Protein AF-A0A1Q7C0Y8-F1 (afdb_monomer)

Radius of gyration: 18.23 Å; Cα contacts (8 Å, |Δi|>4): 249; chains: 1; bounding box: 51×42×46 Å

Nearest PDB structures (foldseek):
  4fpi-assembly1_C  TM=7.150E-01  e=5.504E-02  Rhodococcus opacus
  3zo7-assembly1_F  TM=6.842E-01  e=9.501E-02  Rhodococcus opacus
  3znu-assembly1_I  TM=6.104E-01  e=6.214E-02  Rhodococcus opacus
  5che-assembly1_B  TM=4.116E-01  e=5.860E-01  Arabidopsis thaliana
  5che-assembly1_A  TM=4.103E-01  e=1.455E+00  Arabidopsis thaliana

Structure (mmCIF, N/CA/C/O backbone):
data_AF-A0A1Q7C0Y8-F1
#
_entry.id   AF-A0A1Q7C0Y8-F1
#
loop_
_atom_site.group_PDB
_atom_site.id
_atom_site.type_symbol
_atom_site.label_atom_id
_atom_site.label_alt_id
_atom_site.label_comp_id
_atom_site.label_asym_id
_atom_site.label_entity_id
_atom_site.label_seq_id
_atom_site.pdbx_PDB_ins_code
_atom_site.Cartn_x
_atom_site.Cartn_y
_atom_site.Cartn_z
_atom_site.occupancy
_atom_site.B_iso_or_equiv
_atom_site.auth_seq_id
_atom_site.auth_comp_id
_atom_site.auth_asym_id
_atom_site.auth_atom_id
_atom_site.pdbx_PDB_model_num
ATOM 1 N N . MET A 1 1 ? 28.252 29.023 -5.501 1.00 42.25 1 MET A N 1
ATOM 2 C CA . MET A 1 1 ? 28.987 27.743 -5.457 1.00 42.25 1 MET A CA 1
ATOM 3 C C . MET A 1 1 ? 28.037 26.699 -4.915 1.00 42.25 1 MET A C 1
ATOM 5 O O . MET A 1 1 ? 27.636 26.832 -3.768 1.00 42.25 1 MET A O 1
ATOM 9 N N . THR A 1 2 ? 27.646 25.718 -5.719 1.00 53.69 2 THR A N 1
ATOM 10 C CA . THR A 1 2 ? 26.962 24.520 -5.221 1.00 53.69 2 THR A CA 1
ATOM 11 C C . THR A 1 2 ? 28.003 23.415 -5.108 1.00 53.69 2 THR A C 1
ATOM 13 O O . THR A 1 2 ? 28.670 23.073 -6.082 1.00 53.69 2 THR A O 1
ATOM 16 N N . TRP A 1 3 ? 28.226 22.939 -3.886 1.00 52.44 3 TRP A N 1
ATOM 17 C CA . TRP A 1 3 ? 29.053 21.767 -3.632 1.00 52.44 3 TRP A CA 1
ATOM 18 C C . TRP A 1 3 ? 28.175 20.524 -3.771 1.00 52.44 3 TRP A C 1
ATOM 20 O O . TRP A 1 3 ? 27.078 20.485 -3.216 1.00 52.44 3 TRP A O 1
ATOM 30 N N . HIS A 1 4 ? 28.666 19.531 -4.508 1.00 55.09 4 HIS A N 1
ATOM 31 C CA . HIS A 1 4 ? 28.025 18.230 -4.666 1.00 55.09 4 HIS A CA 1
ATOM 32 C C . HIS A 1 4 ? 29.020 17.165 -4.178 1.00 55.09 4 HIS A C 1
ATOM 34 O O . HIS A 1 4 ? 30.100 17.053 -4.765 1.00 55.09 4 HIS A O 1
ATOM 40 N N . PRO A 1 5 ? 28.729 16.404 -3.106 1.00 47.66 5 PRO A N 1
ATOM 41 C CA . PRO A 1 5 ? 29.534 15.239 -2.777 1.00 47.66 5 PRO A CA 1
ATOM 42 C C . PRO A 1 5 ? 29.311 14.175 -3.854 1.00 47.66 5 PRO A C 1
ATOM 44 O O . PRO A 1 5 ? 28.201 13.679 -4.024 1.00 47.66 5 PRO A O 1
ATOM 47 N N . GLY A 1 6 ? 30.369 13.827 -4.586 1.00 65.00 6 GLY A N 1
ATOM 48 C CA . GLY A 1 6 ? 30.321 12.805 -5.630 1.00 65.00 6 GLY A CA 1
ATOM 49 C C . GLY A 1 6 ? 30.148 13.385 -7.033 1.00 65.00 6 GLY A C 1
ATOM 50 O O . GLY A 1 6 ? 30.995 14.141 -7.505 1.00 65.00 6 GLY A O 1
ATOM 51 N N . SER A 1 7 ? 29.104 12.956 -7.739 1.00 61.19 7 SER A N 1
ATOM 52 C CA . SER A 1 7 ? 28.874 13.325 -9.141 1.00 61.19 7 SER A CA 1
ATOM 53 C C . SER A 1 7 ? 28.077 14.625 -9.282 1.00 61.19 7 SER A C 1
ATOM 55 O O . SER A 1 7 ? 27.410 15.062 -8.349 1.00 61.19 7 SER A O 1
ATOM 57 N N . GLY A 1 8 ? 28.159 15.251 -10.461 1.00 71.81 8 GLY A N 1
ATOM 58 C CA . GLY A 1 8 ? 27.417 16.475 -10.777 1.00 71.81 8 GLY A CA 1
ATOM 59 C C . GLY A 1 8 ? 25.887 16.306 -10.715 1.00 71.81 8 GLY A C 1
ATOM 60 O O . GLY A 1 8 ? 25.399 15.176 -10.672 1.00 71.81 8 GLY A O 1
ATOM 61 N N . PRO A 1 9 ? 25.131 17.420 -10.736 1.00 70.00 9 PRO A N 1
ATOM 62 C CA . PRO A 1 9 ? 23.675 17.436 -10.549 1.00 70.00 9 PRO A CA 1
ATOM 63 C C . PRO A 1 9 ? 22.907 16.564 -11.551 1.00 70.00 9 PRO A C 1
ATOM 65 O O . PRO A 1 9 ? 21.869 16.019 -11.200 1.00 70.00 9 PRO A O 1
ATOM 68 N N . ASP A 1 10 ? 23.455 16.344 -12.748 1.00 72.69 10 ASP A N 1
ATOM 69 C CA . ASP A 1 10 ? 22.869 15.474 -13.780 1.00 72.69 10 ASP A CA 1
ATOM 70 C C . ASP A 1 10 ? 22.814 13.986 -13.373 1.00 72.69 10 ASP A C 1
ATOM 72 O O . ASP A 1 10 ? 22.225 13.168 -14.074 1.00 72.69 10 ASP A O 1
ATOM 76 N N . LYS A 1 11 ? 23.452 13.619 -12.253 1.00 72.56 11 LYS A N 1
ATOM 77 C CA . LYS A 1 11 ? 23.448 12.267 -11.674 1.00 72.56 11 LYS A CA 1
ATOM 78 C C . LYS A 1 11 ? 22.735 12.188 -10.320 1.00 72.56 11 LYS A C 1
ATOM 80 O O . LYS A 1 11 ? 22.966 11.240 -9.572 1.00 72.56 11 LYS A O 1
ATOM 85 N N . ALA A 1 12 ? 21.946 13.200 -9.963 1.00 81.94 12 ALA A N 1
ATOM 86 C CA . ALA A 1 12 ? 21.225 13.232 -8.700 1.00 81.94 12 ALA A CA 1
ATOM 87 C C . ALA A 1 12 ? 19.828 12.613 -8.849 1.00 81.94 12 ALA A C 1
ATOM 89 O O . ALA A 1 12 ? 18.994 13.125 -9.589 1.00 81.94 12 ALA A O 1
ATOM 90 N N . SER A 1 13 ? 19.566 11.549 -8.093 1.00 88.81 13 SER A N 1
ATOM 91 C CA . SER A 1 13 ? 18.212 11.049 -7.847 1.00 88.81 13 SER A CA 1
ATOM 92 C C . SER A 1 13 ? 17.527 11.844 -6.731 1.00 88.81 13 SER A C 1
ATOM 94 O O . SER A 1 13 ? 18.204 12.429 -5.882 1.00 88.81 13 SER A O 1
ATOM 96 N N . GLU A 1 14 ? 16.201 11.793 -6.660 1.00 90.31 14 GLU A N 1
ATOM 97 C CA . GLU A 1 14 ? 15.417 12.485 -5.633 1.00 90.31 14 GLU A CA 1
ATOM 98 C C . GLU A 1 14 ? 14.881 11.501 -4.591 1.00 90.31 14 GLU A C 1
ATOM 100 O O . GLU A 1 14 ? 14.309 10.471 -4.947 1.00 90.31 14 GLU A O 1
ATOM 105 N N . VAL A 1 15 ? 15.028 11.836 -3.308 1.00 92.31 15 VAL A N 1
ATOM 106 C CA . VAL A 1 15 ? 14.444 11.080 -2.193 1.00 92.31 15 VAL A CA 1
ATOM 107 C C . VAL A 1 15 ? 13.509 11.998 -1.416 1.00 92.31 15 VAL A C 1
ATOM 109 O O . VAL A 1 15 ? 13.945 12.993 -0.837 1.00 92.31 15 VAL A O 1
ATOM 112 N N . GLU A 1 16 ? 12.231 11.645 -1.380 1.00 91.69 16 GLU A N 1
ATOM 113 C CA . GLU A 1 16 ? 11.221 12.276 -0.541 1.00 91.69 16 GLU A CA 1
ATOM 114 C C . GLU A 1 16 ? 10.934 11.366 0.657 1.00 91.69 16 GLU A C 1
ATOM 116 O O . GLU A 1 16 ? 10.629 10.183 0.500 1.00 91.69 16 GLU A O 1
ATOM 121 N N . VAL A 1 17 ? 11.024 11.913 1.870 1.00 92.19 17 VAL A N 1
ATOM 122 C CA . VAL A 1 17 ? 10.691 11.191 3.103 1.00 92.19 17 VAL A CA 1
ATOM 123 C C . VAL A 1 17 ? 9.576 11.935 3.818 1.00 92.19 17 VAL A C 1
ATOM 125 O O . VAL A 1 17 ? 9.699 13.120 4.122 1.00 92.19 17 VAL A O 1
ATOM 128 N N . SER A 1 18 ? 8.489 11.225 4.106 1.00 86.75 18 SER A N 1
ATOM 129 C CA . SER A 1 18 ? 7.340 11.753 4.839 1.00 86.75 18 SER A CA 1
ATOM 130 C C . SER A 1 18 ? 7.115 10.970 6.128 1.00 86.75 18 SER A C 1
ATOM 132 O O . SER A 1 18 ? 7.291 9.751 6.169 1.00 86.75 18 SER A O 1
ATOM 134 N N . PHE A 1 19 ? 6.717 11.686 7.177 1.00 88.62 19 PHE A N 1
ATOM 135 C CA . PHE A 1 19 ? 6.485 11.149 8.513 1.00 88.62 19 PHE A CA 1
ATOM 136 C C . PHE A 1 19 ? 5.025 11.381 8.883 1.00 88.62 19 PHE A C 1
ATOM 138 O O . PHE A 1 19 ? 4.530 12.505 8.775 1.00 88.62 19 PHE A O 1
ATOM 145 N N . ALA A 1 20 ? 4.335 10.330 9.312 1.00 80.56 20 ALA A N 1
ATOM 146 C CA . ALA A 1 20 ? 2.958 10.415 9.780 1.00 80.56 20 ALA A CA 1
ATOM 147 C C . ALA A 1 20 ? 2.825 9.732 11.147 1.00 80.56 20 ALA A C 1
ATOM 149 O O . ALA A 1 20 ? 3.272 8.589 11.282 1.00 80.56 20 ALA A O 1
ATOM 150 N N . PRO A 1 21 ? 2.208 10.380 12.152 1.00 81.06 21 PRO A N 1
ATOM 151 C CA . PRO A 1 21 ? 1.923 9.714 13.415 1.00 81.06 21 PRO A CA 1
ATOM 152 C C . PRO A 1 21 ? 0.940 8.555 13.186 1.00 81.06 21 PRO A C 1
ATOM 154 O O . PRO A 1 21 ? -0.028 8.684 12.433 1.00 81.06 21 PRO A O 1
ATOM 157 N N . VAL A 1 22 ? 1.215 7.418 13.820 1.00 74.75 22 VAL A N 1
ATOM 158 C CA . VAL A 1 22 ? 0.350 6.224 13.858 1.00 74.75 22 VAL A CA 1
ATOM 159 C C . VAL A 1 22 ? -0.342 6.155 15.217 1.00 74.75 22 VAL A C 1
ATOM 161 O O . VAL A 1 22 ? -1.559 6.011 15.291 1.00 74.75 22 VAL A O 1
ATOM 164 N N . THR A 1 23 ? 0.448 6.310 16.277 1.00 70.19 23 THR A N 1
ATOM 165 C CA . THR A 1 23 ? 0.032 6.530 17.668 1.00 70.19 23 THR A CA 1
ATOM 166 C C . THR A 1 23 ? 0.885 7.667 18.237 1.00 70.19 23 THR A C 1
ATOM 168 O O . THR A 1 23 ? 1.702 8.239 17.509 1.00 70.19 23 THR A O 1
ATOM 171 N N . ASP A 1 24 ? 0.741 7.987 19.525 1.00 73.19 24 ASP A N 1
ATOM 172 C CA . ASP A 1 24 ? 1.603 8.987 20.175 1.00 73.19 24 ASP A CA 1
ATOM 173 C C . ASP A 1 24 ? 3.093 8.592 20.144 1.00 73.19 24 ASP A C 1
ATOM 175 O O . ASP A 1 24 ? 3.961 9.462 20.125 1.00 73.19 24 ASP A O 1
ATOM 179 N N . ASP A 1 25 ? 3.379 7.288 20.040 1.00 74.31 25 ASP A N 1
ATOM 180 C CA . ASP A 1 25 ? 4.730 6.722 20.149 1.00 74.31 25 ASP A CA 1
ATOM 181 C C . ASP A 1 25 ? 5.165 5.936 18.900 1.00 74.31 25 ASP A C 1
ATOM 183 O O . ASP A 1 25 ? 6.224 5.310 18.876 1.00 74.31 25 ASP A O 1
ATOM 187 N N . GLN A 1 26 ? 4.352 5.939 17.841 1.00 73.06 26 GLN A N 1
ATOM 188 C CA . GLN A 1 26 ? 4.667 5.276 16.578 1.00 73.06 26 GLN A CA 1
ATOM 189 C C . GLN A 1 26 ? 4.567 6.256 15.416 1.00 73.06 26 GLN A C 1
ATOM 191 O O . GLN A 1 26 ? 3.582 6.975 15.263 1.00 73.06 26 GLN A O 1
ATOM 196 N N . THR A 1 27 ? 5.574 6.239 14.546 1.00 84.44 27 THR A N 1
ATOM 197 C CA . THR A 1 27 ? 5.616 7.043 13.321 1.00 84.44 27 THR A CA 1
ATOM 198 C C . THR A 1 27 ? 5.733 6.123 12.116 1.00 84.44 27 THR A C 1
ATOM 200 O O . THR A 1 27 ? 6.650 5.307 12.043 1.00 84.44 27 THR A O 1
ATOM 203 N N . LEU A 1 28 ? 4.835 6.277 11.143 1.00 83.50 28 LEU A N 1
ATOM 204 C CA . LEU A 1 28 ? 5.032 5.707 9.820 1.00 83.50 28 LEU A CA 1
ATOM 205 C C . LEU A 1 28 ? 5.985 6.612 9.044 1.00 83.50 28 LEU A C 1
ATOM 207 O O . LEU A 1 28 ? 5.698 7.791 8.828 1.00 83.50 28 LEU A O 1
ATOM 211 N N . VAL A 1 29 ? 7.080 6.028 8.571 1.00 88.88 29 VAL A N 1
ATOM 212 C CA . VAL A 1 29 ? 8.005 6.669 7.638 1.00 88.88 29 VAL A CA 1
ATOM 213 C C . VAL A 1 29 ? 7.721 6.125 6.243 1.00 88.88 29 VAL A C 1
ATOM 215 O O . VAL A 1 29 ? 7.833 4.926 6.011 1.00 88.88 29 VAL A O 1
ATOM 218 N N . THR A 1 30 ? 7.326 6.991 5.310 1.00 84.69 30 THR A N 1
ATOM 219 C CA . THR A 1 30 ? 7.218 6.640 3.885 1.00 84.69 30 THR A CA 1
ATOM 220 C C . THR A 1 30 ? 8.362 7.292 3.130 1.00 84.69 30 THR A C 1
ATOM 222 O O . THR A 1 30 ? 8.498 8.515 3.183 1.00 84.69 30 THR A O 1
ATOM 225 N N . LEU A 1 31 ? 9.141 6.484 2.413 1.00 91.06 31 LEU A N 1
ATOM 226 C CA . LEU A 1 31 ? 10.220 6.930 1.539 1.00 91.06 31 LEU A CA 1
ATOM 227 C C . LEU A 1 31 ? 9.821 6.691 0.081 1.00 91.06 31 LEU A C 1
ATOM 229 O O . LEU A 1 31 ? 9.473 5.574 -0.294 1.00 91.06 31 LEU A O 1
ATOM 233 N N . GLU A 1 32 ? 9.881 7.741 -0.729 1.00 89.81 32 GLU A N 1
ATOM 234 C CA . GLU A 1 32 ? 9.731 7.680 -2.178 1.00 89.81 32 GLU A CA 1
ATOM 235 C C . GLU A 1 32 ? 11.052 8.098 -2.825 1.00 89.81 32 GLU A C 1
ATOM 237 O O . GLU A 1 32 ? 11.607 9.147 -2.508 1.00 89.81 32 GLU A O 1
ATOM 242 N N . HIS A 1 33 ? 11.574 7.270 -3.727 1.00 92.25 33 HIS A N 1
ATOM 243 C CA . HIS A 1 33 ? 12.834 7.526 -4.422 1.00 92.25 33 HIS A CA 1
ATOM 244 C C . HIS A 1 33 ? 12.573 7.516 -5.931 1.00 92.25 33 HIS A C 1
ATOM 246 O O . HIS A 1 33 ? 12.075 6.530 -6.483 1.00 92.25 33 HIS A O 1
ATOM 252 N N . ARG A 1 34 ? 12.844 8.654 -6.576 1.00 91.50 34 ARG A N 1
ATOM 253 C CA . ARG A 1 34 ? 12.572 8.958 -7.989 1.00 91.50 34 ARG A CA 1
ATOM 254 C C . ARG A 1 34 ? 13.854 9.369 -8.720 1.00 91.50 34 ARG A C 1
ATOM 256 O O . ARG A 1 34 ? 14.896 9.583 -8.102 1.00 91.50 34 ARG A O 1
ATOM 263 N N . GLY A 1 35 ? 13.764 9.517 -10.042 1.00 91.31 35 GLY A N 1
ATOM 264 C CA . GLY A 1 35 ? 14.883 9.969 -10.875 1.00 91.31 35 GLY A CA 1
ATOM 265 C C . GLY A 1 35 ? 15.898 8.868 -11.186 1.00 91.31 35 GLY A C 1
ATOM 266 O O . GLY A 1 35 ? 17.091 9.135 -11.278 1.00 91.31 35 GLY A O 1
ATOM 267 N N . TRP A 1 36 ? 15.451 7.615 -11.298 1.00 91.75 36 TRP A N 1
ATOM 268 C CA . TRP A 1 36 ? 16.324 6.459 -11.535 1.00 91.75 36 TRP A CA 1
ATOM 269 C C . TRP A 1 36 ? 17.044 6.509 -12.892 1.00 91.75 36 TRP A C 1
ATOM 271 O O . TRP A 1 36 ? 18.100 5.906 -13.061 1.00 91.75 36 TRP A O 1
ATOM 281 N N . GLU A 1 37 ? 16.504 7.248 -13.857 1.00 89.81 37 GLU A N 1
ATOM 282 C CA . GLU A 1 37 ? 17.055 7.448 -15.198 1.00 89.81 37 GLU A CA 1
ATOM 283 C C . GLU A 1 37 ? 18.434 8.125 -15.219 1.00 89.81 37 GLU A C 1
ATOM 285 O O . GLU A 1 37 ? 19.128 8.065 -16.233 1.00 89.81 37 GLU A O 1
ATOM 290 N N . CYS A 1 38 ? 18.863 8.740 -14.111 1.00 88.56 38 CYS A N 1
ATOM 291 C CA . CYS A 1 38 ? 20.200 9.318 -14.004 1.00 88.56 38 CYS A CA 1
ATOM 292 C C . CYS A 1 38 ? 21.309 8.257 -13.836 1.00 88.56 38 CYS A C 1
ATOM 294 O O . CYS A 1 38 ? 22.498 8.578 -13.950 1.00 88.56 38 CYS A O 1
ATOM 296 N N . TYR A 1 39 ? 20.944 6.999 -13.552 1.00 87.25 39 TYR A N 1
ATOM 297 C CA . TYR A 1 39 ? 21.882 5.890 -13.382 1.00 87.25 39 TYR A CA 1
ATOM 298 C C . TYR A 1 39 ? 22.120 5.125 -14.698 1.00 87.25 39 TYR A C 1
ATOM 300 O O . TYR A 1 39 ? 21.198 4.978 -15.497 1.00 87.25 39 TYR A O 1
ATOM 308 N N . PRO A 1 40 ? 23.336 4.577 -14.926 1.00 90.00 40 PRO A N 1
ATOM 309 C CA . PRO A 1 40 ? 23.627 3.756 -16.108 1.00 90.00 40 PRO A CA 1
ATOM 310 C C . PRO A 1 40 ? 22.751 2.502 -16.225 1.00 90.00 40 PRO A C 1
ATOM 312 O O . PRO A 1 40 ? 22.458 2.065 -17.334 1.00 90.00 40 PRO A O 1
ATOM 315 N N . ASP A 1 41 ? 22.349 1.942 -15.083 1.00 92.44 41 ASP A N 1
ATOM 316 C CA . ASP A 1 41 ? 21.403 0.832 -14.977 1.00 92.44 41 ASP A CA 1
ATOM 317 C C . ASP A 1 41 ? 20.331 1.185 -13.926 1.00 92.44 41 ASP A C 1
ATOM 319 O O . ASP A 1 41 ? 20.531 0.950 -12.730 1.00 92.44 41 ASP A O 1
ATOM 323 N N . PRO A 1 42 ? 19.214 1.813 -14.346 1.00 89.69 42 PRO A N 1
ATOM 324 C CA . PRO A 1 42 ? 18.157 2.256 -13.437 1.00 89.69 42 PRO A CA 1
ATOM 325 C C . PRO A 1 42 ? 17.504 1.117 -12.649 1.00 89.69 42 PRO A C 1
ATOM 327 O O . PRO A 1 42 ? 17.119 1.312 -11.496 1.00 89.69 42 PRO A O 1
ATOM 330 N N . THR A 1 43 ? 17.370 -0.067 -13.254 1.00 85.56 43 THR A N 1
ATOM 331 C CA . THR A 1 43 ? 16.730 -1.224 -12.616 1.00 85.56 43 THR A CA 1
ATOM 332 C C . THR A 1 43 ? 17.633 -1.799 -11.536 1.00 85.56 43 THR A C 1
ATOM 334 O O . THR A 1 43 ? 17.189 -1.933 -10.399 1.00 85.56 43 THR A O 1
ATOM 337 N N . ALA A 1 44 ? 18.908 -2.049 -11.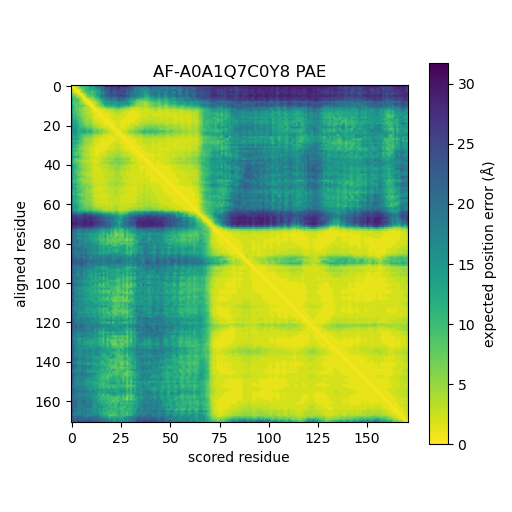851 1.00 85.44 44 ALA A N 1
ATOM 338 C CA . ALA A 1 44 ? 19.855 -2.562 -10.865 1.00 85.44 44 ALA A CA 1
ATOM 339 C C . ALA A 1 44 ? 20.062 -1.577 -9.703 1.00 85.44 44 ALA A C 1
ATOM 341 O O . ALA A 1 44 ? 20.093 -1.994 -8.547 1.00 85.44 44 ALA A O 1
ATOM 342 N N . ALA A 1 45 ? 20.140 -0.271 -9.995 1.00 88.81 45 ALA A N 1
ATOM 343 C CA . ALA A 1 45 ? 20.228 0.758 -8.962 1.00 88.81 45 ALA A CA 1
ATOM 344 C C . ALA A 1 45 ? 18.995 0.727 -8.048 1.00 88.81 45 ALA A C 1
ATOM 346 O O . ALA A 1 45 ? 19.128 0.668 -6.827 1.00 88.81 45 ALA A O 1
ATOM 347 N N . ARG A 1 46 ? 17.787 0.711 -8.622 1.00 87.88 46 ARG A N 1
ATOM 348 C CA . ARG A 1 46 ? 16.550 0.641 -7.838 1.00 87.88 46 ARG A CA 1
ATOM 349 C C . ARG A 1 46 ? 16.507 -0.596 -6.945 1.00 87.88 46 ARG A C 1
ATOM 351 O O . ARG A 1 46 ? 16.139 -0.478 -5.777 1.00 87.88 46 ARG A O 1
ATOM 358 N N . ASP A 1 47 ? 16.906 -1.751 -7.467 1.00 81.31 47 ASP A N 1
ATOM 359 C CA . ASP A 1 47 ? 16.963 -2.987 -6.692 1.00 81.31 47 ASP A CA 1
ATOM 360 C C . ASP A 1 47 ? 17.960 -2.872 -5.534 1.00 81.31 47 ASP A C 1
ATOM 362 O O . ASP A 1 47 ? 17.619 -3.221 -4.407 1.00 81.31 47 ASP A O 1
ATOM 366 N N . GLU A 1 48 ? 19.153 -2.318 -5.749 1.00 85.69 48 GLU A N 1
ATOM 367 C CA . GLU A 1 48 ? 20.135 -2.088 -4.680 1.00 85.69 48 GLU A CA 1
ATOM 368 C C . GLU A 1 48 ? 19.566 -1.205 -3.556 1.00 85.69 48 GLU A C 1
ATOM 370 O O . GLU A 1 48 ? 19.611 -1.575 -2.378 1.00 85.69 48 GLU A O 1
ATOM 375 N N . TYR A 1 49 ? 18.956 -0.071 -3.904 1.00 90.06 49 TYR A N 1
ATOM 376 C CA . TYR A 1 49 ? 18.358 0.835 -2.921 1.00 90.06 49 TYR A CA 1
ATOM 377 C C . TYR A 1 49 ? 17.150 0.222 -2.201 1.00 90.06 49 TYR A C 1
ATOM 379 O O . TYR A 1 49 ? 16.986 0.460 -1.003 1.00 90.06 49 TYR A O 1
ATOM 387 N N . ASN A 1 50 ? 16.344 -0.610 -2.872 1.00 81.88 50 ASN A N 1
ATOM 388 C CA . ASN A 1 50 ? 15.260 -1.359 -2.227 1.00 81.88 50 ASN A CA 1
ATOM 389 C C . ASN A 1 50 ? 15.780 -2.270 -1.098 1.00 81.88 50 ASN A C 1
ATOM 391 O O . ASN A 1 50 ? 15.086 -2.447 -0.100 1.00 81.88 50 ASN A O 1
ATOM 395 N N . HIS A 1 51 ? 17.001 -2.804 -1.216 1.00 75.69 51 HIS A N 1
ATOM 396 C CA . HIS A 1 51 ? 17.645 -3.581 -0.148 1.00 75.69 51 HIS A CA 1
ATOM 397 C C . HIS A 1 51 ? 18.340 -2.693 0.902 1.00 75.69 51 HIS A C 1
ATOM 399 O O . HIS A 1 51 ? 18.375 -3.040 2.085 1.00 75.69 51 HIS A O 1
ATOM 405 N N . GLY A 1 52 ? 18.887 -1.543 0.497 1.00 85.38 52 GLY A N 1
ATOM 406 C CA . GLY A 1 52 ? 19.620 -0.633 1.384 1.00 85.38 52 GLY A CA 1
ATOM 407 C C . GLY A 1 52 ? 18.731 0.174 2.336 1.00 85.38 52 GLY A C 1
ATOM 408 O O . GLY A 1 52 ? 19.040 0.288 3.526 1.00 85.38 52 GLY A O 1
ATOM 409 N N . TRP A 1 53 ? 17.608 0.706 1.846 1.00 92.06 53 TRP A N 1
ATOM 410 C CA . TRP A 1 53 ? 16.711 1.553 2.640 1.00 92.06 53 TRP A CA 1
ATOM 411 C C . TRP A 1 53 ? 16.165 0.886 3.911 1.00 92.06 53 TRP A C 1
ATOM 413 O O . TRP A 1 53 ? 16.198 1.542 4.956 1.00 92.06 53 TRP A O 1
ATOM 423 N N . PRO A 1 54 ? 15.732 -0.393 3.894 1.00 84.06 54 PRO A N 1
ATOM 424 C CA . PRO A 1 54 ? 15.319 -1.098 5.106 1.00 84.06 54 PRO A CA 1
ATOM 425 C C . PRO A 1 54 ? 16.383 -1.101 6.209 1.00 84.06 54 PRO A C 1
ATOM 427 O O . PRO A 1 54 ? 16.044 -0.944 7.378 1.00 84.06 54 PRO A O 1
ATOM 430 N N . THR A 1 55 ? 17.665 -1.215 5.846 1.00 81.75 55 THR A N 1
ATOM 431 C CA . THR A 1 55 ? 18.770 -1.182 6.818 1.00 81.75 55 THR A CA 1
ATOM 432 C C . THR A 1 55 ? 18.880 0.202 7.456 1.00 81.75 55 THR A C 1
ATOM 434 O O . THR A 1 55 ? 18.877 0.324 8.677 1.00 81.75 55 THR A O 1
ATOM 437 N N . VAL A 1 56 ? 18.903 1.260 6.638 1.00 90.31 56 VAL A N 1
ATOM 438 C CA . VAL A 1 56 ? 19.010 2.648 7.119 1.00 90.31 56 VAL A CA 1
ATOM 439 C C . VAL A 1 56 ? 17.831 3.019 8.018 1.00 90.31 56 VAL A C 1
ATOM 441 O O . VAL A 1 56 ? 18.025 3.548 9.110 1.00 90.31 56 VAL A O 1
ATOM 444 N N . LEU A 1 57 ? 16.603 2.731 7.582 1.00 88.81 57 LEU A N 1
ATOM 445 C CA . LEU A 1 57 ? 15.398 3.023 8.362 1.00 88.81 57 LEU A CA 1
ATOM 446 C C . LEU A 1 57 ? 15.313 2.161 9.632 1.00 88.81 57 LEU A C 1
ATOM 448 O O . LEU A 1 57 ? 14.814 2.640 10.651 1.00 88.81 57 LEU A O 1
ATOM 452 N N . GLY A 1 58 ? 15.845 0.935 9.598 1.00 80.25 58 GLY A N 1
ATOM 453 C CA . GLY A 1 58 ? 15.959 0.053 10.758 1.00 80.25 58 GLY A CA 1
ATOM 454 C C . GLY A 1 58 ? 16.795 0.655 11.890 1.00 80.25 58 GLY A C 1
ATOM 455 O O . GLY A 1 58 ? 16.377 0.593 13.044 1.00 80.25 58 GLY A O 1
ATOM 456 N N . GLU A 1 59 ? 17.912 1.316 11.576 1.00 87.19 59 GLU A N 1
ATOM 457 C CA . GLU A 1 59 ? 18.744 2.004 12.577 1.00 87.19 59 GLU A CA 1
ATOM 458 C C . GLU A 1 59 ? 17.991 3.160 13.255 1.00 87.19 59 GLU A C 1
ATOM 460 O O . GLU A 1 59 ? 18.026 3.310 14.479 1.00 87.19 59 GLU A O 1
ATOM 465 N N . TYR A 1 60 ? 17.235 3.953 12.487 1.00 86.69 60 TYR A N 1
ATOM 466 C CA . TYR A 1 60 ? 16.393 5.011 13.058 1.00 86.69 60 TYR A CA 1
ATOM 467 C C . TYR A 1 60 ? 15.281 4.443 13.942 1.00 86.69 60 TYR A C 1
ATOM 469 O O . TYR A 1 60 ? 15.028 4.977 15.023 1.00 86.69 60 TYR A O 1
ATOM 477 N N . ALA A 1 61 ? 14.639 3.354 13.514 1.00 82.25 61 ALA A N 1
ATOM 478 C CA . ALA A 1 61 ? 13.617 2.675 14.302 1.00 82.25 61 ALA A CA 1
ATOM 479 C C . ALA A 1 61 ? 14.192 2.103 15.608 1.00 82.25 61 ALA A C 1
ATOM 481 O O . ALA A 1 61 ? 13.557 2.228 16.653 1.00 82.25 61 ALA A O 1
ATOM 482 N N . ALA A 1 62 ? 15.405 1.540 15.574 1.00 78.19 62 ALA A N 1
ATOM 483 C CA . ALA A 1 62 ? 16.087 1.025 16.757 1.00 78.19 62 ALA A CA 1
ATO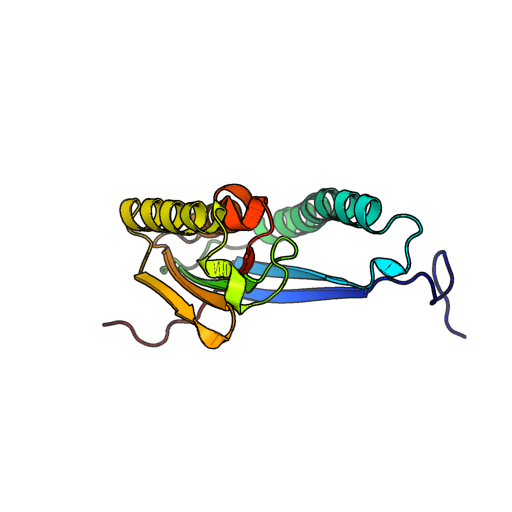M 484 C C . ALA A 1 62 ? 16.352 2.128 17.790 1.00 78.19 62 ALA A C 1
ATOM 486 O O . ALA A 1 62 ? 16.159 1.905 18.981 1.00 78.19 62 ALA A O 1
ATOM 487 N N . VAL A 1 63 ? 16.731 3.330 17.346 1.00 81.69 63 VAL A N 1
ATOM 488 C CA . VAL A 1 63 ? 16.900 4.489 18.235 1.00 81.69 63 VAL A CA 1
ATOM 489 C C . VAL A 1 63 ? 15.548 4.991 18.752 1.00 81.69 63 VAL A C 1
ATOM 491 O O . VAL A 1 63 ? 15.398 5.199 19.955 1.00 81.69 63 VAL A O 1
ATOM 494 N N . ALA A 1 64 ? 14.551 5.151 17.878 1.00 76.62 64 ALA A N 1
ATOM 495 C CA . ALA A 1 64 ? 13.234 5.673 18.248 1.00 76.62 64 ALA A CA 1
ATOM 496 C C . ALA A 1 64 ? 12.474 4.748 19.218 1.00 76.62 64 ALA A C 1
ATOM 498 O O . ALA A 1 64 ? 11.865 5.228 20.168 1.00 76.62 64 ALA A O 1
ATOM 499 N N . GLY A 1 65 ? 12.572 3.426 19.039 1.00 61.03 65 GLY A N 1
ATOM 500 C CA . GLY A 1 65 ? 11.904 2.422 19.876 1.00 61.03 65 GLY A CA 1
ATOM 501 C C . GLY A 1 65 ? 12.450 2.287 21.303 1.00 61.03 65 GLY A C 1
ATOM 502 O O . GLY A 1 65 ? 11.923 1.498 22.083 1.00 61.03 65 GLY A O 1
ATOM 503 N N . THR A 1 66 ? 13.495 3.039 21.673 1.00 53.31 66 THR A N 1
ATOM 504 C CA . THR A 1 66 ? 14.024 3.064 23.051 1.00 53.31 66 THR A CA 1
ATOM 505 C C . THR A 1 66 ? 13.279 4.023 23.984 1.00 53.31 66 THR A C 1
ATOM 507 O O . THR A 1 66 ? 13.564 4.047 25.183 1.00 53.31 66 THR A O 1
ATOM 510 N N . GLY A 1 67 ? 12.302 4.782 23.477 1.00 44.88 67 GLY A N 1
ATOM 511 C CA . GLY A 1 67 ? 11.471 5.684 24.265 1.00 44.88 67 GLY A CA 1
ATOM 512 C C . GLY A 1 67 ? 9.993 5.526 23.922 1.00 44.88 67 GLY A C 1
ATOM 513 O O . GLY A 1 67 ? 9.620 5.679 22.769 1.00 44.88 67 GLY A O 1
ATOM 514 N N . PHE A 1 68 ? 9.183 5.317 24.961 1.00 39.19 68 PHE A N 1
ATOM 515 C CA . PHE A 1 68 ? 7.714 5.345 24.988 1.00 39.19 68 PHE A CA 1
ATOM 516 C C . PHE A 1 68 ? 6.957 4.052 24.631 1.00 39.19 68 PHE A C 1
ATOM 518 O O . PHE A 1 68 ? 7.344 3.257 23.779 1.00 39.19 68 PHE A O 1
ATOM 525 N N . ALA A 1 69 ? 5.877 3.825 25.384 1.00 44.94 69 ALA A N 1
ATOM 526 C CA . ALA A 1 69 ? 5.004 2.662 25.306 1.00 44.94 69 ALA A CA 1
ATOM 527 C C . ALA A 1 69 ? 3.662 3.097 24.711 1.00 44.94 69 ALA A C 1
ATOM 529 O O . ALA A 1 69 ? 2.936 3.844 25.362 1.00 44.94 69 ALA A O 1
ATOM 530 N N . ALA A 1 70 ? 3.355 2.577 23.518 1.00 52.38 70 ALA A N 1
ATOM 531 C CA . ALA A 1 70 ? 2.224 2.972 22.682 1.00 52.38 70 ALA A CA 1
ATOM 532 C C . ALA A 1 70 ? 0.909 3.195 23.450 1.00 52.38 70 ALA A C 1
ATOM 534 O O . ALA A 1 70 ? 0.437 2.318 24.182 1.00 52.38 70 ALA A O 1
ATOM 535 N N . SER A 1 71 ? 0.262 4.340 23.208 1.00 51.72 71 SER A N 1
ATOM 536 C CA . SER A 1 71 ? -1.119 4.579 23.629 1.00 51.72 71 SER A CA 1
ATOM 537 C C . SER A 1 71 ? -2.073 3.580 22.944 1.00 51.72 71 SER A C 1
ATOM 539 O O . SER A 1 71 ? -2.132 3.452 21.721 1.00 51.72 71 SER A O 1
ATOM 541 N N . GLY A 1 72 ? -2.776 2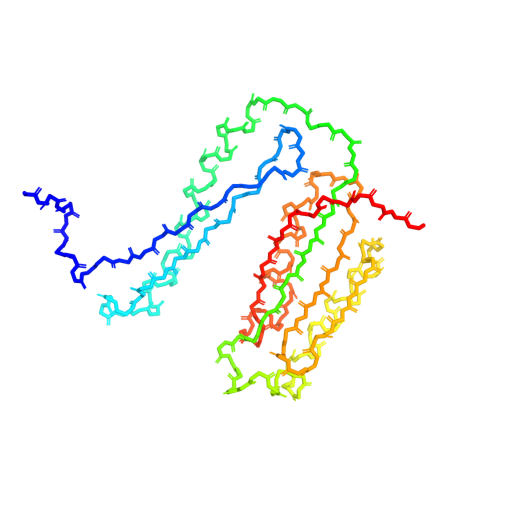.791 23.766 1.00 59.41 72 GLY A N 1
ATOM 542 C CA . GLY A 1 72 ? -3.435 1.532 23.386 1.00 59.41 72 GLY A CA 1
ATOM 543 C C . GLY A 1 72 ? -4.817 1.657 22.736 1.00 59.41 72 GLY A C 1
ATOM 544 O O . GLY A 1 72 ? -5.795 1.151 23.286 1.00 59.41 72 GLY A O 1
ATOM 545 N N . GLY A 1 73 ? -4.909 2.323 21.584 1.00 73.94 73 GLY A N 1
ATOM 546 C CA . GLY A 1 73 ? -6.106 2.342 20.731 1.00 73.94 73 GLY A CA 1
ATOM 547 C C . GLY A 1 73 ? -5.924 1.557 19.422 1.00 73.94 73 GLY A C 1
ATOM 548 O O . GLY A 1 73 ? -4.788 1.282 19.035 1.00 73.94 73 GLY A O 1
ATOM 549 N N . PRO A 1 74 ? -7.016 1.209 18.711 1.00 87.38 74 PRO A N 1
ATOM 550 C CA . PRO A 1 74 ? -6.912 0.547 17.418 1.00 87.38 74 PRO A CA 1
ATOM 551 C C . PRO A 1 74 ? -6.293 1.480 16.369 1.00 87.38 74 PRO A C 1
ATOM 553 O O . PRO A 1 74 ? -6.652 2.657 16.275 1.00 87.38 74 PRO A O 1
ATOM 556 N N . VAL A 1 75 ? -5.416 0.936 15.530 1.00 90.19 75 VAL A N 1
ATOM 5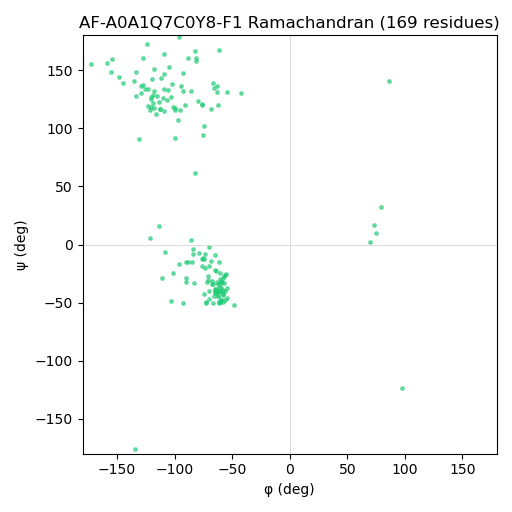57 C CA . VAL A 1 75 ? -4.823 1.631 14.384 1.00 90.19 75 VAL A CA 1
ATOM 558 C C . VAL A 1 75 ? -5.632 1.331 13.131 1.00 90.19 75 VAL A C 1
ATOM 560 O O . VAL A 1 75 ? -5.988 0.188 12.854 1.00 90.19 75 VAL A O 1
ATOM 563 N N . TRP A 1 76 ? -5.887 2.358 12.329 1.00 94.12 76 TRP A N 1
ATOM 564 C CA . TRP A 1 76 ? -6.553 2.217 11.041 1.00 94.12 76 TRP A CA 1
ATOM 565 C C . TRP A 1 76 ? -5.561 2.457 9.916 1.00 94.12 76 TRP A C 1
ATOM 567 O O . TRP A 1 76 ? -4.809 3.431 9.952 1.00 94.12 76 TRP A O 1
ATOM 577 N N . LEU A 1 77 ? -5.573 1.592 8.905 1.00 95.38 77 LEU A N 1
ATOM 578 C CA . LEU A 1 77 ? -4.714 1.722 7.731 1.00 95.38 77 LEU A CA 1
ATOM 579 C C . LEU A 1 77 ? -5.562 1.894 6.472 1.00 95.38 77 LEU A C 1
ATOM 581 O O . LEU A 1 77 ? -6.481 1.116 6.226 1.00 95.38 77 LEU A O 1
ATOM 585 N N . ALA A 1 78 ? -5.211 2.883 5.656 1.00 96.56 78 ALA A N 1
ATOM 586 C CA . ALA A 1 78 ? -5.656 3.008 4.277 1.00 96.56 78 ALA A CA 1
ATOM 587 C C . ALA A 1 78 ? -4.543 2.501 3.351 1.00 96.56 78 ALA A C 1
ATOM 589 O O . ALA A 1 78 ? -3.454 3.074 3.298 1.00 96.56 78 ALA A O 1
ATOM 590 N N . LEU A 1 79 ? -4.819 1.420 2.628 1.00 98.19 79 LEU A N 1
ATOM 591 C CA . LEU A 1 79 ? -3.957 0.872 1.587 1.00 98.19 79 LEU A CA 1
ATOM 592 C C . LEU A 1 79 ? -4.471 1.403 0.248 1.00 98.19 79 LEU A C 1
ATOM 594 O O . LEU A 1 79 ? -5.543 1.006 -0.223 1.00 98.19 79 LEU A O 1
ATOM 598 N N . LEU A 1 80 ? -3.718 2.328 -0.336 1.00 97.50 80 LEU A N 1
ATOM 599 C CA . LEU A 1 80 ? -4.027 2.979 -1.603 1.00 97.50 80 LEU A CA 1
ATOM 600 C C . LEU A 1 80 ? -3.298 2.241 -2.718 1.00 97.50 80 LEU A C 1
ATOM 602 O O . LEU A 1 80 ? -2.068 2.228 -2.735 1.00 97.50 80 LEU A O 1
ATOM 606 N N . HIS A 1 81 ? -4.052 1.627 -3.622 1.00 98.00 81 HIS A N 1
ATOM 607 C CA . HIS A 1 81 ? -3.505 0.894 -4.753 1.00 98.00 81 HIS A CA 1
ATOM 608 C C . HIS A 1 81 ? -3.618 1.721 -6.028 1.00 98.00 81 HIS A C 1
ATOM 610 O O . HIS A 1 81 ? -4.661 2.328 -6.280 1.00 98.00 81 HIS A O 1
ATOM 616 N N . THR A 1 82 ? -2.569 1.710 -6.842 1.00 96.81 82 THR A N 1
ATOM 617 C CA . THR A 1 82 ? -2.537 2.336 -8.171 1.00 96.81 82 THR A CA 1
ATOM 618 C C . THR A 1 82 ? -2.076 1.319 -9.221 1.00 96.81 82 THR A C 1
ATOM 620 O O . THR A 1 82 ? -1.466 0.308 -8.855 1.00 96.81 82 THR A O 1
ATOM 623 N N . PRO A 1 83 ? -2.348 1.547 -10.521 1.00 96.75 83 PRO A N 1
ATOM 624 C CA . PRO A 1 83 ? -1.803 0.710 -11.588 1.00 96.75 83 PRO A CA 1
ATOM 625 C C . PRO A 1 83 ? -0.272 0.625 -11.511 1.00 96.75 83 PRO A C 1
ATOM 627 O O . PRO A 1 83 ? 0.406 1.646 -11.371 1.00 96.75 83 PRO A O 1
ATOM 630 N N . GLY A 1 84 ? 0.266 -0.591 -11.590 1.00 93.56 84 GLY A N 1
ATOM 631 C CA . GLY A 1 84 ? 1.702 -0.843 -11.596 1.00 93.56 84 GLY A CA 1
ATOM 632 C C . GLY A 1 84 ? 2.296 -1.007 -13.000 1.00 93.56 84 GLY A C 1
ATOM 633 O O . GLY A 1 84 ? 1.586 -0.940 -14.001 1.00 93.56 84 GLY A O 1
ATOM 634 N N . PRO A 1 85 ? 3.618 -1.216 -13.100 1.00 93.00 85 PRO A N 1
ATOM 635 C CA . PRO A 1 85 ? 4.323 -1.278 -14.383 1.00 93.00 85 PRO A CA 1
ATOM 636 C C . PRO A 1 85 ? 3.984 -2.504 -15.247 1.00 93.00 85 PRO A C 1
ATOM 638 O O . PRO A 1 85 ? 4.337 -2.518 -16.423 1.00 93.00 85 PRO A O 1
ATOM 641 N N . ALA A 1 86 ? 3.333 -3.536 -14.699 1.00 91.69 86 ALA A N 1
ATOM 642 C CA . ALA A 1 86 ? 2.959 -4.737 -15.451 1.00 91.69 86 ALA A CA 1
ATOM 643 C C . ALA A 1 86 ? 1.706 -4.551 -16.328 1.00 91.69 86 ALA A C 1
ATOM 645 O O . ALA A 1 86 ? 1.368 -5.441 -17.106 1.00 91.69 86 ALA A O 1
ATOM 646 N N . VAL A 1 87 ? 1.011 -3.414 -16.220 1.00 92.06 87 VAL A N 1
ATOM 647 C CA . VAL A 1 87 ? -0.166 -3.094 -17.039 1.00 92.06 87 VAL A CA 1
ATOM 648 C C . VAL A 1 87 ? 0.134 -1.944 -17.999 1.00 92.06 87 VAL A C 1
ATOM 650 O O . VAL A 1 87 ? 0.852 -1.009 -17.652 1.00 92.06 87 VAL A O 1
ATOM 653 N N . SER A 1 88 ? -0.424 -1.995 -19.214 1.00 85.88 88 SER A N 1
ATOM 654 C CA . SER A 1 88 ? -0.167 -0.965 -20.239 1.00 85.88 88 SER A CA 1
ATOM 655 C C . SER A 1 88 ? -1.091 0.248 -20.101 1.00 85.88 88 SER A C 1
ATOM 657 O O . SER A 1 88 ? -0.825 1.307 -20.671 1.00 85.88 88 SER A O 1
ATOM 659 N N . GLY A 1 89 ? -2.170 0.115 -19.328 1.00 86.00 89 GLY A N 1
ATOM 660 C CA . GLY A 1 89 ? -3.106 1.192 -19.036 1.00 86.00 89 GLY A CA 1
ATOM 661 C C . GLY A 1 89 ? -3.919 0.930 -17.772 1.00 86.00 89 GLY A C 1
ATOM 662 O O . GLY A 1 89 ? -4.140 -0.211 -17.368 1.00 86.00 89 GLY A O 1
ATOM 663 N N . SER A 1 90 ? -4.412 2.005 -17.159 1.00 81.50 90 SER A N 1
ATOM 664 C CA . SER A 1 90 ? -5.205 1.959 -15.925 1.00 81.50 90 SER A CA 1
ATOM 665 C C . SER A 1 90 ? -6.466 1.097 -16.033 1.00 81.50 90 SER A C 1
ATOM 667 O O . SER A 1 90 ? -6.849 0.434 -15.072 1.00 81.50 90 SER A O 1
ATOM 669 N N . THR A 1 91 ? -7.099 1.049 -17.206 1.00 80.75 91 THR A N 1
ATOM 670 C CA . THR A 1 91 ? -8.314 0.251 -17.433 1.00 80.75 91 THR A CA 1
ATOM 671 C C . THR A 1 91 ? -8.045 -1.249 -17.570 1.00 80.75 91 THR A C 1
ATOM 673 O O . THR A 1 91 ? -8.989 -2.035 -17.556 1.00 80.75 91 THR A O 1
ATOM 676 N N . GLU A 1 92 ? -6.783 -1.667 -17.707 1.00 89.38 92 GLU A N 1
ATOM 677 C CA . GLU A 1 92 ? -6.405 -3.073 -17.903 1.00 89.38 92 GLU A CA 1
ATOM 678 C C . GLU A 1 92 ? -6.145 -3.818 -16.589 1.00 89.38 92 GLU A C 1
ATOM 680 O O . GLU A 1 92 ? -6.161 -5.048 -16.579 1.00 89.38 92 GLU A O 1
ATOM 685 N N . VAL A 1 93 ? -5.971 -3.094 -15.474 1.00 94.25 93 VAL A N 1
ATOM 686 C CA . VAL A 1 93 ? -5.668 -3.662 -14.146 1.00 94.25 93 VAL A CA 1
ATOM 687 C C . VAL A 1 93 ? -6.609 -4.809 -13.793 1.00 94.25 93 VAL A C 1
ATOM 689 O O . VAL A 1 93 ? -6.159 -5.903 -13.470 1.00 94.25 93 VAL A O 1
ATOM 692 N N . PHE A 1 94 ? -7.919 -4.590 -13.902 1.00 91.75 94 PHE A N 1
ATOM 693 C CA . PHE A 1 94 ? -8.922 -5.559 -13.452 1.00 91.75 94 PHE A CA 1
ATOM 694 C C . PHE A 1 94 ? -9.091 -6.759 -14.391 1.00 91.75 94 PHE A C 1
ATOM 696 O O . PHE A 1 94 ? -9.637 -7.783 -13.983 1.00 91.75 94 PHE A O 1
ATOM 703 N N . ALA A 1 95 ? -8.642 -6.634 -15.642 1.00 92.81 95 ALA A N 1
ATOM 704 C CA . ALA A 1 95 ? -8.633 -7.725 -16.611 1.00 92.81 95 ALA A CA 1
ATOM 705 C C . ALA A 1 95 ? -7.339 -8.553 -16.541 1.00 92.81 95 ALA A C 1
ATOM 707 O O . ALA A 1 95 ? -7.294 -9.660 -17.080 1.00 92.81 95 ALA A O 1
ATOM 708 N N . HIS A 1 96 ? -6.294 -8.036 -15.885 1.00 96.19 96 HIS A N 1
ATOM 709 C CA . HIS A 1 96 ? -5.017 -8.721 -15.764 1.00 96.19 96 HIS A CA 1
ATOM 710 C C . HIS A 1 96 ? -5.181 -10.039 -14.979 1.00 96.19 96 HIS A C 1
ATOM 712 O O . HIS A 1 96 ? -5.770 -10.037 -13.895 1.00 96.19 96 HIS A O 1
ATOM 718 N N . PRO A 1 97 ? -4.652 -11.180 -15.465 1.00 96.56 97 PRO A N 1
ATOM 719 C CA . PRO A 1 97 ? -4.874 -12.489 -14.844 1.00 96.56 97 PRO A CA 1
ATOM 720 C C . PRO A 1 97 ? -4.381 -12.574 -13.394 1.00 96.56 97 PRO A C 1
ATOM 722 O O . PRO A 1 97 ? -5.001 -13.258 -12.579 1.00 96.56 97 PRO A O 1
ATOM 725 N N . ASP A 1 98 ? -3.315 -11.848 -13.057 1.00 97.00 98 ASP A N 1
ATOM 726 C CA . ASP A 1 98 ? -2.791 -11.791 -11.688 1.00 97.00 98 ASP A CA 1
ATOM 727 C C . ASP A 1 98 ? -3.620 -10.907 -10.743 1.00 97.00 98 ASP A C 1
ATOM 729 O O . ASP A 1 98 ? -3.475 -11.045 -9.536 1.00 97.00 98 ASP A O 1
ATOM 733 N N . PHE A 1 99 ? -4.560 -10.082 -11.231 1.00 96.81 99 PHE A N 1
ATOM 734 C CA . PHE A 1 99 ? -5.412 -9.257 -10.358 1.00 96.81 99 PHE A CA 1
ATOM 735 C C . PHE A 1 99 ? -6.221 -10.095 -9.355 1.00 96.81 99 PHE A C 1
ATOM 737 O O . PHE A 1 99 ? -6.497 -9.663 -8.234 1.00 96.81 99 PHE A O 1
ATOM 744 N N . ARG A 1 100 ? -6.555 -11.339 -9.717 1.00 97.38 100 ARG A N 1
ATOM 745 C CA . ARG A 1 100 ? -7.222 -12.295 -8.819 1.00 97.38 100 ARG A CA 1
ATOM 746 C C . ARG A 1 100 ? -6.445 -12.542 -7.520 1.00 97.38 100 ARG A C 1
ATOM 748 O O . ARG A 1 100 ? -7.050 -12.897 -6.512 1.00 97.38 100 ARG A O 1
ATOM 755 N N . GLU A 1 101 ? -5.126 -12.369 -7.536 1.00 98.44 101 GLU A N 1
ATOM 756 C CA . GLU A 1 101 ? -4.288 -12.579 -6.361 1.00 98.44 101 GLU A CA 1
ATOM 757 C C . GLU A 1 101 ? -4.493 -11.467 -5.323 1.00 98.44 101 GLU A C 1
ATOM 759 O O . GLU A 1 101 ? -4.504 -11.750 -4.125 1.00 98.44 101 GLU A O 1
ATOM 764 N N . HIS A 1 102 ? -4.785 -10.240 -5.772 1.00 98.19 102 HIS A N 1
ATOM 765 C CA . HIS A 1 102 ? -5.230 -9.154 -4.892 1.00 98.19 102 HIS A CA 1
ATOM 766 C C . HIS A 1 102 ? -6.561 -9.515 -4.224 1.00 98.19 102 HIS A C 1
ATOM 768 O O . HIS A 1 102 ? -6.718 -9.394 -3.012 1.00 98.19 102 HIS A O 1
ATOM 774 N N . VAL A 1 103 ? -7.517 -10.060 -4.986 1.00 98.12 103 VAL A N 1
ATOM 775 C CA . VAL A 1 103 ? -8.799 -10.528 -4.427 1.00 98.12 103 VAL A CA 1
ATOM 776 C C . VAL A 1 103 ? -8.579 -11.634 -3.386 1.00 98.12 103 VAL A C 1
ATOM 778 O O . VAL A 1 103 ? -9.219 -11.625 -2.332 1.00 98.12 103 VAL A O 1
ATOM 781 N N . ALA A 1 104 ? -7.647 -12.559 -3.634 1.00 98.56 104 ALA A N 1
ATOM 782 C CA . ALA A 1 104 ? -7.275 -13.593 -2.670 1.00 98.56 104 ALA A CA 1
ATOM 783 C C . ALA A 1 104 ? -6.624 -13.005 -1.405 1.00 98.56 104 ALA A C 1
ATOM 785 O O . ALA A 1 104 ? -6.934 -13.444 -0.296 1.00 98.56 104 ALA A O 1
ATOM 786 N N . PHE A 1 105 ? -5.762 -11.995 -1.548 1.00 98.56 105 PHE A N 1
ATOM 787 C CA . PHE A 1 105 ? -5.184 -11.246 -0.432 1.00 98.56 105 PHE A CA 1
ATOM 788 C C . PHE A 1 105 ? -6.263 -10.569 0.429 1.00 98.56 105 PHE A C 1
ATOM 790 O O . PHE A 1 105 ? -6.285 -10.770 1.645 1.00 98.56 105 PHE A O 1
ATOM 797 N N . LEU A 1 106 ? -7.227 -9.875 -0.187 1.00 98.62 106 LEU A N 1
ATOM 798 C CA . LEU A 1 106 ? -8.376 -9.292 0.519 1.00 98.62 106 LEU A CA 1
ATOM 799 C C . LEU A 1 106 ? -9.215 -10.357 1.239 1.00 98.62 106 LEU A C 1
ATOM 801 O O . LEU A 1 106 ? -9.681 -10.131 2.356 1.00 98.62 106 LEU A O 1
ATOM 805 N N . GLY A 1 107 ? -9.368 -11.539 0.635 1.00 98.62 107 GLY A N 1
ATOM 806 C CA . GLY A 1 107 ? -9.998 -12.698 1.268 1.00 98.62 107 GLY A CA 1
ATOM 807 C C . GLY A 1 107 ? -9.319 -13.088 2.584 1.00 98.62 107 GLY A C 1
ATOM 808 O O . GLY A 1 107 ? -10.000 -13.211 3.602 1.00 98.62 107 GLY A O 1
ATOM 809 N N . ARG A 1 108 ? -7.982 -13.176 2.595 1.00 98.50 108 ARG A N 1
ATOM 810 C CA . ARG A 1 108 ? -7.195 -13.485 3.804 1.00 98.50 108 ARG A CA 1
ATOM 811 C C . ARG A 1 108 ? -7.302 -12.392 4.869 1.00 98.50 108 ARG A C 1
ATOM 813 O O . ARG A 1 108 ? -7.408 -12.700 6.053 1.00 98.50 108 ARG A O 1
ATOM 820 N N . LEU A 1 109 ? -7.310 -11.116 4.474 1.00 98.50 109 LEU A N 1
ATOM 821 C CA . LEU A 1 109 ? -7.520 -9.998 5.406 1.00 98.50 109 LEU A CA 1
ATOM 822 C C . LEU A 1 109 ? -8.916 -10.037 6.044 1.00 98.50 109 LEU A C 1
ATOM 824 O O . LEU A 1 109 ? -9.065 -9.758 7.234 1.00 98.50 109 LEU A O 1
ATOM 828 N N . ARG A 1 110 ? -9.935 -10.423 5.266 1.00 98.44 110 ARG A N 1
ATOM 829 C CA . ARG A 1 110 ? -11.299 -10.634 5.765 1.00 98.44 110 ARG A CA 1
ATOM 830 C C . ARG A 1 110 ? -11.375 -11.801 6.744 1.00 98.44 110 ARG A C 1
ATOM 832 O O . ARG A 1 110 ? -12.001 -11.661 7.786 1.00 98.44 110 ARG A O 1
ATOM 839 N N . GLU A 1 111 ? -10.734 -12.925 6.437 1.00 98.38 111 GLU A N 1
ATOM 840 C CA . GLU A 1 111 ? -10.668 -14.096 7.329 1.00 98.38 111 GLU A CA 1
ATOM 841 C C . GLU A 1 111 ? -9.964 -13.781 8.654 1.00 98.38 111 GLU A C 1
ATOM 843 O O . GLU A 1 111 ? -10.367 -14.280 9.700 1.00 98.38 111 GLU A O 1
ATOM 848 N N . ARG A 1 112 ? -8.960 -12.897 8.624 1.00 97.69 112 ARG A N 1
ATOM 849 C CA . ARG A 1 112 ? -8.278 -12.373 9.817 1.00 97.69 112 ARG A CA 1
ATOM 850 C C . ARG A 1 112 ? -9.114 -11.368 10.621 1.00 97.69 112 ARG A C 1
ATOM 852 O O . ARG A 1 112 ? -8.689 -10.973 11.700 1.00 97.69 112 ARG A O 1
ATOM 859 N N . GLY A 1 113 ? -10.270 -10.935 10.115 1.00 97.88 113 GLY A N 1
ATOM 860 C CA . GLY A 1 113 ? -11.167 -10.003 10.806 1.00 97.88 113 GLY A CA 1
ATOM 861 C C . GLY A 1 113 ? -10.699 -8.544 10.833 1.00 97.88 113 GLY A C 1
ATOM 862 O O . GLY A 1 113 ? -11.308 -7.736 11.524 1.00 97.88 113 GLY A O 1
ATOM 863 N N . VAL A 1 114 ? -9.652 -8.191 10.080 1.00 98.00 114 VAL A N 1
ATOM 864 C CA . VAL A 1 114 ? -9.095 -6.824 10.057 1.00 98.00 114 VAL A CA 1
ATOM 865 C C . VAL A 1 114 ? -9.626 -5.967 8.909 1.00 98.00 114 VAL A C 1
ATOM 867 O O . VAL A 1 114 ? -9.478 -4.746 8.932 1.00 98.00 114 VAL A O 1
ATOM 870 N N . LEU A 1 115 ? -10.222 -6.584 7.881 1.00 98.38 115 LEU A N 1
ATOM 871 C CA . LEU A 1 115 ? -10.749 -5.873 6.717 1.00 98.38 115 LEU A CA 1
ATOM 872 C C . LEU A 1 115 ? -12.076 -5.182 7.046 1.00 98.38 115 LEU A C 1
ATOM 874 O O . LEU A 1 115 ? -13.069 -5.848 7.332 1.00 98.38 115 LEU A O 1
ATOM 878 N N . VAL A 1 116 ? -12.110 -3.858 6.910 1.00 97.81 116 VAL A N 1
ATOM 879 C CA . VAL A 1 116 ? -13.324 -3.049 7.099 1.00 97.81 116 VAL A CA 1
ATOM 880 C C . VAL A 1 116 ? -14.050 -2.849 5.773 1.00 97.81 116 VAL A C 1
ATOM 882 O O . VAL A 1 116 ? -15.253 -3.073 5.673 1.00 97.81 116 VAL A O 1
ATOM 885 N N . ALA A 1 117 ? -13.317 -2.424 4.745 1.00 97.75 117 ALA A N 1
ATOM 886 C CA . ALA A 1 117 ? -13.847 -2.191 3.409 1.00 97.75 117 ALA A CA 1
ATOM 887 C C . ALA A 1 117 ? -12.729 -2.312 2.372 1.00 97.75 117 ALA A C 1
ATOM 889 O O . ALA A 1 117 ? -11.585 -1.962 2.650 1.00 97.75 117 ALA A O 1
ATOM 890 N N . ALA A 1 118 ? -13.060 -2.766 1.167 1.00 98.12 118 ALA A N 1
ATOM 891 C CA . ALA A 1 118 ? -12.164 -2.711 0.019 1.00 98.12 118 ALA A CA 1
ATOM 892 C C . ALA A 1 118 ? -12.964 -2.531 -1.268 1.00 98.12 118 ALA A C 1
ATOM 894 O O . ALA A 1 118 ? -14.054 -3.090 -1.407 1.00 98.12 118 ALA A O 1
ATOM 895 N N . GLY A 1 119 ? -12.417 -1.772 -2.213 1.00 96.00 119 GLY A N 1
ATOM 896 C CA . GLY A 1 119 ? -13.036 -1.607 -3.519 1.00 96.00 119 GLY A CA 1
ATOM 897 C C . GLY A 1 119 ? -12.168 -0.849 -4.522 1.00 96.00 119 GLY A C 1
ATOM 898 O O . GLY A 1 119 ? -11.307 -0.058 -4.124 1.00 96.00 119 GLY A O 1
ATOM 899 N N . PRO A 1 120 ? -12.391 -1.085 -5.825 1.00 95.19 120 PRO A N 1
ATOM 900 C CA . PRO A 1 120 ? -11.737 -0.337 -6.886 1.00 95.19 120 PRO A CA 1
ATOM 901 C C . PRO A 1 120 ? -12.426 1.009 -7.148 1.00 95.19 120 PRO A C 1
ATOM 903 O O . PRO A 1 120 ? -13.625 1.171 -6.912 1.00 95.19 120 PRO A O 1
ATOM 906 N N . PHE A 1 121 ? -11.678 1.931 -7.746 1.00 94.19 121 PHE A N 1
ATOM 907 C CA . PHE A 1 121 ? -12.159 3.076 -8.513 1.00 94.19 121 PHE A CA 1
ATOM 908 C C . PHE A 1 121 ? -12.058 2.704 -10.004 1.00 94.19 121 PHE A C 1
ATOM 910 O O . PHE A 1 121 ? -11.006 2.884 -10.621 1.00 94.19 121 PHE A O 1
ATOM 917 N N . PRO A 1 122 ? -13.120 2.143 -10.622 1.00 84.75 122 PRO A N 1
ATOM 918 C CA . PRO A 1 122 ? -12.979 1.422 -11.889 1.00 84.75 122 PRO A CA 1
ATOM 919 C C . PRO A 1 122 ? -12.444 2.265 -13.049 1.00 84.75 122 PRO A C 1
ATOM 921 O O . PRO A 1 122 ? -11.774 1.745 -13.934 1.00 84.75 122 PRO A O 1
ATOM 924 N N . ALA A 1 123 ? -12.725 3.569 -13.044 1.00 88.06 123 ALA A N 1
ATOM 925 C CA . ALA A 1 123 ? -12.296 4.477 -14.101 1.00 88.06 123 ALA A CA 1
ATOM 926 C C . ALA A 1 1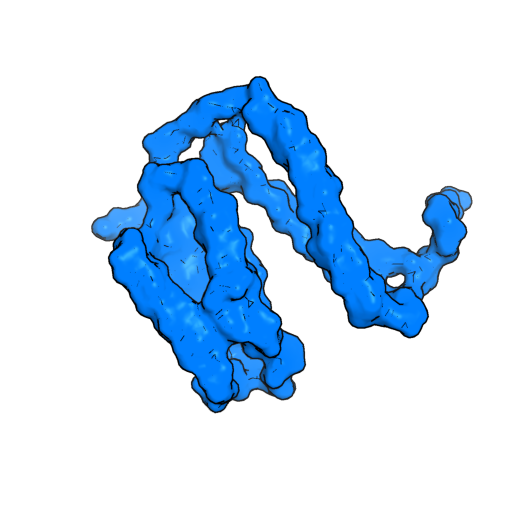23 ? -10.781 4.755 -14.093 1.00 88.06 123 ALA A C 1
ATOM 928 O O . ALA A 1 123 ? -10.228 5.065 -15.146 1.00 88.06 123 ALA A O 1
ATOM 929 N N . SER A 1 124 ? -10.115 4.661 -12.937 1.00 92.81 124 SER A N 1
ATOM 930 C CA . SER A 1 124 ? -8.692 4.998 -12.787 1.00 92.81 124 SER A CA 1
ATOM 931 C C . SER A 1 124 ? -7.785 3.784 -12.587 1.00 92.81 124 SER A C 1
ATOM 933 O O . SER A 1 124 ? -6.567 3.941 -12.579 1.00 92.81 124 SER A O 1
ATOM 935 N N . GLY A 1 125 ? -8.340 2.577 -12.432 1.00 92.81 125 GLY A N 1
ATOM 936 C CA . GLY A 1 125 ? -7.548 1.392 -12.082 1.00 92.81 125 GLY A CA 1
ATOM 937 C C . GLY A 1 125 ? -7.011 1.418 -10.647 1.00 92.81 125 GLY A C 1
ATOM 938 O O . GLY A 1 125 ? -6.294 0.509 -10.240 1.00 92.81 125 GLY A O 1
ATOM 939 N N . GLU A 1 126 ? -7.347 2.455 -9.882 1.00 96.69 126 GLU A N 1
ATOM 940 C CA . GLU A 1 126 ? -6.957 2.604 -8.487 1.00 96.69 126 GLU A CA 1
ATOM 941 C C . GLU A 1 126 ? -7.898 1.805 -7.586 1.00 96.69 126 GLU A C 1
ATOM 943 O O . GLU A 1 126 ? -8.988 1.387 -7.985 1.00 96.69 126 GLU A O 1
ATOM 948 N N . GLY A 1 127 ? -7.506 1.619 -6.333 1.00 96.56 127 GLY A N 1
ATOM 949 C CA . GLY A 1 127 ? -8.352 0.993 -5.330 1.00 96.56 127 GLY A CA 1
ATOM 950 C C . GLY A 1 127 ? -7.980 1.425 -3.928 1.00 96.56 127 GLY A C 1
ATOM 951 O O . GLY A 1 127 ? -6.870 1.888 -3.667 1.00 96.56 127 GLY A O 1
ATOM 952 N N . MET A 1 128 ? -8.917 1.258 -3.004 1.00 98.25 128 MET A N 1
ATOM 953 C CA . MET A 1 128 ? -8.675 1.503 -1.591 1.00 98.25 128 MET A CA 1
ATOM 954 C C . MET A 1 128 ? -9.096 0.294 -0.773 1.00 98.25 128 MET A C 1
ATOM 956 O O . MET A 1 128 ? -10.155 -0.289 -0.999 1.00 98.25 128 MET A O 1
ATOM 960 N N . THR A 1 129 ? -8.262 -0.052 0.201 1.00 98.62 129 THR A N 1
ATOM 961 C CA . THR A 1 129 ? -8.560 -1.029 1.248 1.00 98.62 129 THR A CA 1
ATOM 962 C C . THR A 1 129 ? -8.384 -0.369 2.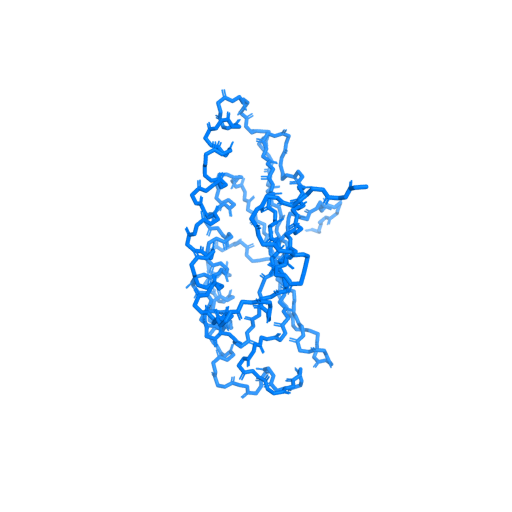608 1.00 98.62 129 THR A C 1
ATOM 964 O O . THR A 1 129 ? -7.398 0.329 2.834 1.00 98.62 129 THR A O 1
ATOM 967 N N . VAL A 1 130 ? -9.342 -0.571 3.508 1.00 98.25 130 VAL A N 1
ATOM 968 C CA . VAL A 1 130 ? -9.336 -0.045 4.874 1.00 98.25 130 VAL A CA 1
ATOM 969 C C . VAL A 1 130 ? -9.212 -1.206 5.845 1.00 98.25 130 VAL A C 1
ATOM 971 O O . VAL A 1 130 ? -10.057 -2.106 5.851 1.00 98.25 130 VAL A O 1
ATOM 974 N N . LEU A 1 131 ? -8.174 -1.161 6.676 1.00 98.06 131 LEU A N 1
ATOM 975 C CA . LEU A 1 131 ? -7.953 -2.104 7.765 1.00 98.06 131 LEU A CA 1
ATOM 976 C C . LEU A 1 131 ? -8.177 -1.424 9.111 1.00 98.06 131 LEU A C 1
ATOM 978 O O . LEU A 1 131 ? -7.835 -0.251 9.278 1.00 98.06 131 LEU A O 1
ATOM 982 N N . ARG A 1 132 ? -8.681 -2.191 10.075 1.00 96.94 132 ARG A N 1
ATOM 983 C CA . ARG A 1 132 ? -8.688 -1.847 11.495 1.00 96.94 132 ARG A CA 1
ATOM 984 C C . ARG A 1 132 ? -7.882 -2.900 12.250 1.00 96.94 132 ARG A C 1
ATOM 986 O O . ARG A 1 132 ? -8.210 -4.081 12.198 1.00 96.94 132 ARG A O 1
ATOM 993 N N . LEU A 1 133 ? -6.843 -2.458 12.946 1.00 94.88 133 LEU A N 1
ATOM 994 C CA . LEU A 1 133 ? -5.936 -3.286 13.730 1.00 94.88 133 LEU A CA 1
ATOM 995 C C . LEU A 1 133 ? -6.129 -2.951 15.205 1.00 94.88 133 LEU A C 1
ATOM 997 O O . LEU A 1 133 ? -5.879 -1.820 15.609 1.00 94.88 133 LEU A O 1
ATOM 1001 N N . ASP A 1 134 ? -6.579 -3.909 16.010 1.00 92.62 134 ASP A N 1
ATOM 1002 C CA . ASP A 1 134 ? -6.793 -3.665 17.443 1.00 92.62 134 ASP A CA 1
ATOM 1003 C C . ASP A 1 134 ? -5.478 -3.565 18.236 1.00 92.62 134 ASP A C 1
ATOM 1005 O O . ASP A 1 134 ? -5.459 -2.967 19.308 1.00 92.62 134 ASP A O 1
ATOM 1009 N N . ASP A 1 135 ? -4.382 -4.104 17.694 1.00 88.31 135 ASP A N 1
ATOM 1010 C CA . ASP A 1 135 ? -3.046 -4.047 18.287 1.00 88.31 135 ASP A CA 1
ATOM 1011 C C . ASP A 1 135 ? -2.077 -3.242 17.392 1.00 88.31 135 ASP A C 1
ATOM 1013 O O . ASP A 1 135 ? -1.710 -3.722 16.308 1.00 88.31 135 ASP A O 1
ATOM 1017 N N . PRO A 1 136 ? -1.614 -2.052 17.831 1.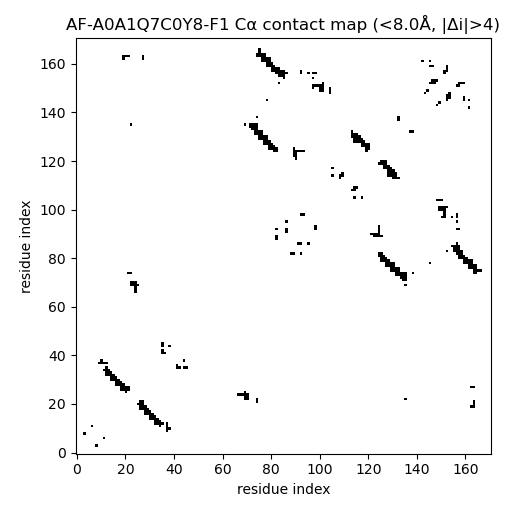00 83.38 136 PRO A N 1
ATOM 1018 C CA . PRO A 1 136 ? -0.616 -1.253 17.118 1.00 83.38 136 PRO A CA 1
ATOM 1019 C C . PRO A 1 136 ? 0.694 -1.995 16.817 1.00 83.38 136 PRO A C 1
ATOM 1021 O O . PRO A 1 136 ? 1.380 -1.666 15.848 1.00 83.38 136 PRO A O 1
ATOM 1024 N N . ALA A 1 137 ? 1.057 -3.017 17.601 1.00 82.56 137 ALA A N 1
ATOM 1025 C CA . ALA A 1 137 ? 2.260 -3.810 17.349 1.00 82.56 137 ALA A CA 1
ATOM 1026 C C . ALA A 1 137 ? 2.178 -4.602 16.031 1.00 82.56 137 ALA A C 1
ATOM 1028 O O . ALA A 1 137 ? 3.206 -4.936 15.440 1.00 82.56 137 ALA A O 1
ATOM 1029 N N . THR A 1 138 ? 0.967 -4.853 15.523 1.00 88.38 138 THR A N 1
ATOM 1030 C CA . THR A 1 138 ? 0.749 -5.601 14.275 1.00 88.38 138 THR A CA 1
ATOM 1031 C C . THR A 1 138 ? 0.848 -4.739 13.013 1.00 88.38 138 THR A C 1
ATOM 1033 O O . THR A 1 138 ? 0.877 -5.279 11.909 1.00 88.38 138 THR A O 1
ATOM 1036 N N . VAL A 1 139 ? 0.956 -3.407 13.127 1.00 87.25 139 VAL A N 1
ATOM 1037 C CA . VAL A 1 139 ? 1.016 -2.493 11.966 1.00 87.25 139 VAL A CA 1
ATOM 1038 C C . VAL A 1 139 ? 2.132 -2.880 10.998 1.00 87.25 139 VAL A C 1
ATOM 1040 O O . VAL A 1 139 ? 1.895 -2.968 9.794 1.00 87.25 139 VAL A O 1
ATOM 1043 N N . ALA A 1 140 ? 3.330 -3.161 11.518 1.00 82.25 140 ALA A N 1
ATOM 1044 C CA . ALA A 1 140 ? 4.475 -3.552 10.698 1.00 82.25 140 ALA A CA 1
ATOM 1045 C C . ALA A 1 140 ? 4.211 -4.851 9.916 1.00 82.25 140 ALA A C 1
ATOM 1047 O O . ALA A 1 140 ? 4.585 -4.948 8.748 1.00 82.25 140 ALA A O 1
ATOM 1048 N N . GLU A 1 141 ? 3.512 -5.820 10.521 1.00 91.06 141 GLU A N 1
ATOM 1049 C CA . GLU A 1 141 ? 3.107 -7.048 9.834 1.00 91.06 141 GLU A CA 1
ATOM 1050 C C . GLU A 1 141 ? 2.182 -6.726 8.658 1.00 91.06 141 GLU A C 1
ATOM 1052 O O . GLU A 1 141 ? 2.442 -7.173 7.548 1.00 91.06 141 GLU A O 1
ATOM 1057 N N . TYR A 1 142 ? 1.130 -5.931 8.863 1.00 95.38 142 TYR A N 1
ATOM 1058 C CA . TYR A 1 142 ? 0.154 -5.648 7.804 1.00 95.38 142 TYR A CA 1
ATOM 1059 C C . TYR A 1 142 ? 0.701 -4.755 6.688 1.00 95.38 142 TYR A C 1
ATOM 1061 O O . TYR A 1 142 ? 0.306 -4.927 5.535 1.00 95.38 142 TYR A O 1
ATOM 1069 N N . VAL A 1 143 ? 1.642 -3.857 6.999 1.00 90.38 143 VAL A N 1
ATOM 1070 C CA . VAL A 1 143 ? 2.424 -3.147 5.976 1.00 90.38 143 VAL A CA 1
ATOM 1071 C C . VAL A 1 143 ? 3.222 -4.155 5.149 1.00 90.38 143 VAL A C 1
ATOM 1073 O O . VAL A 1 143 ? 3.126 -4.146 3.924 1.00 90.38 143 VAL A O 1
ATOM 1076 N N . ARG A 1 144 ? 3.945 -5.075 5.800 1.00 90.50 144 ARG A N 1
ATOM 1077 C CA . ARG A 1 144 ? 4.721 -6.114 5.112 1.00 90.50 144 ARG A CA 1
ATOM 1078 C C . ARG A 1 144 ? 3.834 -7.004 4.235 1.00 90.50 144 ARG A C 1
ATOM 1080 O O . ARG A 1 144 ? 4.133 -7.180 3.061 1.00 90.50 144 ARG A O 1
ATOM 1087 N N . LEU A 1 145 ? 2.711 -7.500 4.763 1.00 96.31 145 LEU A N 1
ATOM 1088 C CA . LEU A 1 145 ? 1.756 -8.328 4.014 1.00 96.31 145 LEU A CA 1
ATOM 1089 C C . LEU A 1 145 ? 1.247 -7.611 2.751 1.00 96.31 145 LEU A C 1
ATOM 1091 O O . LEU A 1 145 ? 1.122 -8.237 1.701 1.00 96.31 145 LEU A O 1
ATOM 1095 N N . ALA A 1 146 ? 0.971 -6.305 2.826 1.00 97.00 146 ALA A N 1
ATOM 1096 C CA . ALA A 1 146 ? 0.524 -5.536 1.664 1.00 97.00 146 ALA A CA 1
ATOM 1097 C C . ALA A 1 146 ? 1.580 -5.479 0.544 1.00 97.00 146 ALA A C 1
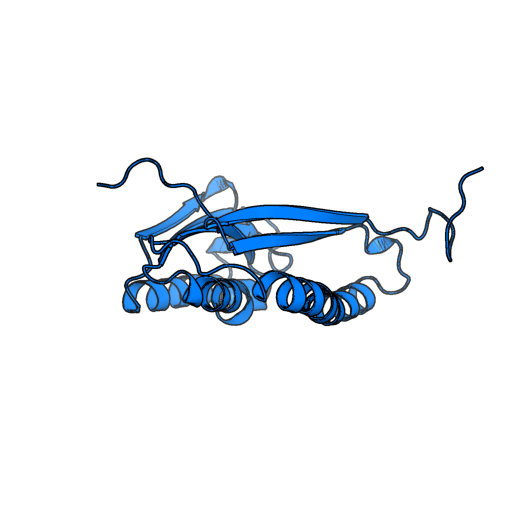ATOM 1099 O O . ALA A 1 146 ? 1.217 -5.446 -0.628 1.00 97.00 146 ALA A O 1
ATOM 1100 N N . HIS A 1 147 ? 2.870 -5.482 0.890 1.00 94.25 147 HIS A N 1
ATOM 1101 C CA . HIS A 1 147 ? 3.965 -5.422 -0.081 1.00 94.25 147 HIS A CA 1
ATOM 1102 C C . HIS A 1 147 ? 4.449 -6.799 -0.559 1.00 94.25 147 HIS A C 1
ATOM 1104 O O . HIS A 1 147 ? 4.882 -6.921 -1.702 1.00 94.25 147 HIS A O 1
ATOM 1110 N N . GLU A 1 148 ? 4.385 -7.824 0.293 1.00 93.25 148 GLU A N 1
ATOM 1111 C CA . GLU A 1 148 ? 5.028 -9.124 0.047 1.00 93.25 148 GLU A CA 1
ATOM 1112 C C . GLU A 1 148 ? 4.039 -10.268 -0.215 1.00 93.25 148 GLU A C 1
ATOM 1114 O O . GLU A 1 148 ? 4.361 -11.223 -0.924 1.00 93.25 148 GLU A O 1
ATOM 1119 N N . ASP A 1 149 ? 2.827 -10.197 0.339 1.00 96.75 149 ASP A N 1
ATOM 1120 C CA . ASP A 1 149 ? 1.848 -11.285 0.255 1.00 96.75 149 ASP A CA 1
ATOM 1121 C C . ASP A 1 149 ? 0.762 -11.026 -0.798 1.00 96.75 149 ASP A C 1
ATOM 1123 O O . ASP A 1 149 ? 0.172 -11.977 -1.327 1.00 96.75 149 ASP A O 1
ATOM 1127 N N . ASP A 1 150 ? 0.501 -9.766 -1.142 1.00 98.31 150 ASP A N 1
ATOM 1128 C CA . ASP A 1 150 ? -0.319 -9.420 -2.300 1.00 98.31 150 ASP A CA 1
ATOM 1129 C C . ASP A 1 150 ? 0.468 -9.652 -3.596 1.00 98.31 150 ASP A C 1
ATOM 1131 O O . ASP A 1 150 ? 1.311 -8.850 -4.000 1.00 98.31 150 ASP A O 1
ATOM 1135 N N . GLN A 1 151 ? 0.183 -10.758 -4.287 1.00 98.31 151 GLN A N 1
ATOM 1136 C CA . GLN A 1 151 ? 0.938 -11.102 -5.492 1.00 98.31 151 GLN A CA 1
ATOM 1137 C C . GLN A 1 151 ? 0.652 -10.165 -6.670 1.00 98.31 151 GLN A C 1
ATOM 1139 O O . GLN A 1 151 ? 1.481 -10.095 -7.575 1.00 98.31 151 GLN A O 1
ATOM 1144 N N . SER A 1 152 ? -0.450 -9.407 -6.664 1.00 98.12 152 SER A N 1
ATOM 1145 C CA . SER A 1 152 ? -0.643 -8.334 -7.647 1.00 98.12 152 SER A CA 1
ATOM 1146 C C . SER A 1 152 ? 0.351 -7.201 -7.423 1.00 98.12 152 SER A C 1
ATOM 1148 O O . SER A 1 152 ? 0.809 -6.598 -8.392 1.00 98.12 152 SER A O 1
ATOM 1150 N N . VAL A 1 153 ? 0.709 -6.926 -6.166 1.00 98.00 153 VAL A N 1
ATOM 1151 C CA . VAL A 1 153 ? 1.746 -5.948 -5.818 1.00 98.00 153 VAL A CA 1
ATOM 1152 C C . VAL A 1 153 ? 3.129 -6.499 -6.153 1.00 98.00 153 VAL A C 1
ATOM 1154 O O . VAL A 1 153 ? 3.879 -5.860 -6.887 1.00 98.00 153 VAL A O 1
ATOM 1157 N N . VAL A 1 154 ? 3.441 -7.723 -5.716 1.00 96.50 154 VAL A N 1
ATOM 1158 C CA . VAL A 1 154 ? 4.743 -8.368 -5.975 1.00 96.50 154 VAL A CA 1
ATOM 1159 C C . VAL A 1 154 ? 5.043 -8.487 -7.472 1.00 96.50 154 VAL A C 1
ATOM 1161 O O . VAL A 1 154 ? 6.175 -8.272 -7.898 1.00 96.50 154 VAL A O 1
ATOM 1164 N N . ARG A 1 155 ? 4.036 -8.806 -8.295 1.00 96.00 155 ARG A N 1
ATOM 1165 C CA . ARG A 1 155 ? 4.185 -8.949 -9.756 1.00 96.00 155 ARG A CA 1
ATOM 1166 C C . ARG A 1 155 ? 4.042 -7.627 -10.515 1.00 96.00 155 ARG A C 1
ATOM 1168 O O . ARG A 1 155 ? 4.075 -7.628 -11.741 1.00 96.00 155 ARG A O 1
ATOM 1175 N N . GLY A 1 156 ? 3.878 -6.506 -9.812 1.00 95.00 156 GLY A N 1
ATOM 1176 C CA . GLY A 1 156 ? 3.825 -5.172 -10.408 1.00 95.00 156 GLY A CA 1
ATOM 1177 C C . GLY A 1 156 ? 2.535 -4.848 -11.164 1.00 95.00 156 GLY A C 1
ATOM 1178 O O . GLY A 1 156 ? 2.524 -3.896 -11.939 1.00 95.00 156 GLY A O 1
ATOM 1179 N N . VAL A 1 157 ? 1.449 -5.599 -10.965 1.00 97.56 157 VAL A N 1
ATOM 1180 C CA . VAL A 1 157 ? 0.112 -5.244 -11.487 1.00 97.56 157 VAL A CA 1
ATOM 1181 C C . VAL A 1 157 ? -0.447 -4.044 -10.735 1.00 97.56 157 VAL A C 1
ATOM 1183 O O . VAL A 1 157 ? -1.044 -3.149 -11.332 1.00 97.56 157 VAL A O 1
ATOM 1186 N N . LEU A 1 158 ? -0.231 -4.027 -9.422 1.00 97.69 158 LEU A N 1
ATOM 1187 C CA . LEU A 1 158 ? -0.574 -2.932 -8.530 1.00 97.69 158 LEU A CA 1
ATOM 1188 C C . LEU A 1 158 ? 0.700 -2.380 -7.892 1.00 97.69 158 LEU A C 1
ATOM 1190 O O . LEU A 1 158 ? 1.664 -3.101 -7.655 1.00 97.69 158 LEU A O 1
ATOM 1194 N N . LEU A 1 159 ? 0.681 -1.098 -7.565 1.00 96.44 159 LEU A N 1
ATOM 1195 C CA . LEU A 1 159 ? 1.532 -0.524 -6.528 1.00 96.44 159 LEU A CA 1
ATOM 1196 C C . LEU A 1 159 ? 0.657 -0.265 -5.306 1.00 96.44 159 LEU A C 1
ATOM 1198 O O . LEU A 1 159 ? -0.541 -0.034 -5.456 1.00 96.44 159 LEU A O 1
ATOM 1202 N N . VAL A 1 160 ? 1.241 -0.279 -4.109 1.00 97.62 160 VAL A N 1
ATOM 1203 C CA . VAL A 1 160 ? 0.516 0.023 -2.870 1.00 97.62 1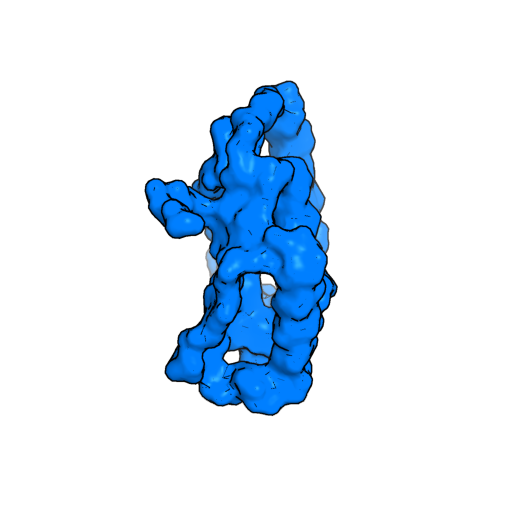60 VAL A CA 1
ATOM 1204 C C . VAL A 1 160 ? 1.248 1.073 -2.047 1.00 97.62 160 VAL A C 1
ATOM 1206 O O . VAL A 1 160 ? 2.465 1.018 -1.871 1.00 97.62 160 VAL A O 1
ATOM 1209 N N . ARG A 1 161 ? 0.484 2.028 -1.515 1.00 92.00 161 ARG A N 1
ATOM 1210 C CA . ARG A 1 161 ? 0.916 2.963 -0.477 1.00 92.00 161 ARG A CA 1
ATOM 1211 C C . ARG A 1 161 ? 0.060 2.753 0.764 1.00 92.00 161 ARG A C 1
ATOM 1213 O O . ARG A 1 161 ? -1.149 2.980 0.727 1.00 92.00 161 ARG A O 1
ATOM 1220 N N . VAL A 1 162 ? 0.684 2.360 1.868 1.00 91.69 162 VAL A N 1
ATOM 1221 C CA . VAL A 1 162 ? 0.007 2.179 3.160 1.00 91.69 162 VAL A CA 1
ATOM 1222 C C . VAL A 1 162 ? 0.101 3.469 3.968 1.00 91.69 162 VAL A C 1
ATOM 1224 O O . VAL A 1 162 ? 1.169 4.067 4.056 1.00 91.69 162 VAL A O 1
ATOM 1227 N N . ARG A 1 163 ? -1.014 3.931 4.539 1.00 86.00 163 ARG A N 1
ATOM 1228 C CA . ARG A 1 163 ? -1.070 5.156 5.351 1.00 86.00 163 ARG A CA 1
ATOM 1229 C C . ARG A 1 163 ? -1.893 4.927 6.617 1.00 86.00 163 ARG A C 1
ATOM 1231 O O . ARG A 1 163 ? -2.955 4.316 6.509 1.00 86.00 163 ARG A O 1
ATOM 1238 N N . PRO A 1 164 ? -1.495 5.463 7.782 1.00 87.38 164 PRO A N 1
ATOM 1239 C CA . PRO A 1 164 ? -2.369 5.520 8.937 1.00 87.38 164 PRO A CA 1
ATOM 1240 C C . PRO A 1 164 ? -3.510 6.467 8.588 1.00 87.38 164 PRO A C 1
ATOM 1242 O O . PRO A 1 164 ? -3.293 7.536 8.005 1.00 87.38 164 PRO A O 1
ATOM 1245 N N . TRP A 1 165 ? -4.731 6.061 8.900 1.00 86.00 165 TRP A N 1
ATOM 1246 C CA . TRP A 1 165 ? -5.909 6.872 8.662 1.00 86.00 165 TRP A CA 1
ATOM 1247 C C . TRP A 1 165 ? -6.516 7.285 9.994 1.00 86.00 165 TRP A C 1
ATOM 1249 O O . TRP A 1 165 ? -6.967 6.452 10.770 1.00 86.00 165 TRP A O 1
ATOM 1259 N N . GLN A 1 166 ? -6.537 8.587 10.269 1.00 81.94 166 GLN A N 1
ATOM 1260 C CA . GLN A 1 166 ? -7.201 9.100 11.458 1.00 81.94 166 GLN A CA 1
ATOM 1261 C C . GLN A 1 166 ? -8.718 9.063 11.247 1.00 81.94 166 GLN A C 1
ATOM 1263 O O . GLN A 1 166 ? -9.312 9.967 10.656 1.00 81.94 166 GLN A O 1
ATOM 1268 N N . VAL A 1 167 ? -9.340 7.976 11.696 1.00 85.81 167 VAL A N 1
ATOM 1269 C CA . VAL A 1 167 ? -10.785 7.789 11.595 1.00 85.81 167 VAL A CA 1
ATOM 1270 C C . VAL A 1 167 ? -11.490 8.640 12.646 1.00 85.81 167 VAL A C 1
ATOM 1272 O O . VAL A 1 167 ? -11.264 8.487 13.841 1.00 85.81 167 VAL A O 1
ATOM 1275 N N . MET A 1 168 ? -12.363 9.536 12.185 1.00 81.94 168 MET A N 1
ATOM 1276 C CA . MET A 1 168 ? -13.128 10.442 13.053 1.00 81.94 168 MET A CA 1
ATOM 1277 C C . MET A 1 168 ? -14.473 9.849 13.489 1.00 81.94 168 MET A C 1
ATOM 1279 O O . MET A 1 168 ? -14.975 10.183 14.558 1.00 81.94 168 MET A O 1
ATOM 1283 N N . PHE A 1 169 ? -15.061 8.981 12.660 1.00 84.12 169 PHE A N 1
ATOM 1284 C CA . PHE A 1 169 ? -16.372 8.377 12.891 1.00 84.12 169 PHE A CA 1
ATOM 1285 C C . PHE A 1 169 ? -16.398 6.939 12.363 1.00 84.12 169 PHE A C 1
ATOM 1287 O O . PHE A 1 169 ? -15.907 6.672 11.267 1.00 84.12 169 PHE A O 1
ATOM 1294 N N . THR A 1 170 ? -17.020 6.036 13.119 1.00 84.81 170 THR A N 1
ATOM 1295 C CA . THR A 1 170 ? -17.319 4.650 12.727 1.00 84.81 170 THR A CA 1
ATOM 1296 C C . THR A 1 170 ? -18.769 4.344 13.087 1.00 84.81 170 THR A C 1
ATOM 1298 O O . THR A 1 170 ? -19.277 4.901 14.060 1.00 84.81 170 THR A O 1
ATOM 1301 N N . SER A 1 171 ? -19.435 3.488 12.311 1.00 73.25 171 SER A N 1
ATOM 1302 C CA . SER A 1 171 ? -20.799 3.005 12.587 1.00 73.25 171 SER A CA 1
ATOM 1303 C C . SER A 1 171 ? -20.817 1.768 13.472 1.00 73.25 171 SER A C 1
ATOM 1305 O O . SER A 1 171 ? -19.935 0.910 13.239 1.00 73.25 171 SER A O 1
#

Sequence (171 aa):
MTWHPGSGPDKASEVEVSFAPVTDDQTLVTLEHRGWECYPDPTAARDEYNHGWPTVLGEYAAVAGTGFAASGGPVWLALLHTPGPAVSGSTEVFAHPDFREHVAFLGRLRERGVLVAAGPFPASGEGMTVLRLDDPATVAEYVRLAHEDDQSVVRGVLLVRVRPWQVMFTS

Solvent-accessible surface area (backbone atoms only — not comparable to full-atom values): 9835 Å² total; per-residue (Å²): 138,85,87,61,91,82,65,60,76,82,54,58,59,47,75,50,77,47,79,42,73,62,43,93,56,40,71,47,75,49,77,46,78,47,54,48,82,50,44,100,51,37,65,64,51,52,54,53,49,66,63,47,48,60,56,59,53,45,55,54,47,60,60,56,69,75,54,76,79,66,65,92,52,64,37,34,36,37,38,42,32,36,58,20,86,67,41,97,45,36,74,44,36,84,73,37,84,55,38,58,36,38,56,51,39,53,49,52,37,45,75,70,68,30,52,74,48,72,50,70,42,73,88,62,30,26,31,44,34,34,36,51,34,78,49,62,84,50,51,66,55,56,55,46,41,56,55,69,61,16,49,14,34,60,64,25,42,27,39,74,48,78,39,68,44,90,76,90,78,84,135

Foldseek 3Di:
DDDDPDDDPLLDKDKDWDWDDQFPLDIDIDIDIGDLVSDPDSVVVVVVVVVVVCVVVVVVCVVSVVDDDTDQAKWKKKKKKAFFPVDPALLCLCVDPLNVLQVVLLVVLVVVVFWDDKDAPNVGNMIITMGIGNGPVCPVVVVCCSCPVSVCNVVGRMPIDMDTDDDPDDD

Mean predicted aligned error: 9.88 Å

pLDDT: mean 86.68, std 13.0, range [39.19, 98.62]

Secondary structure (DSSP, 8-state):
----SSS-GGG--EEEEEEEEEETTEEEEEEEEE-GGGSSSHHHHHHHHHHHHHHHHHHHHHHHTTS-----S-EEEEEEEEE-TT-SSGGGGGGSTTHHHHHHHHHHHHHTT-EEEEEEETTTTEEEEEEEES-GGGHHHHHHHHHHT-HHHHTTSEEEEEEE-------